Protein AF-A0A3Q0J3K8-F1 (afdb_monomer_lite)

Structure (mmCIF, N/CA/C/O backbone):
data_AF-A0A3Q0J3K8-F1
#
_entry.id   AF-A0A3Q0J3K8-F1
#
loop_
_atom_site.group_PDB
_atom_site.id
_atom_site.type_symbol
_atom_site.label_atom_id
_atom_site.label_alt_id
_atom_site.label_comp_id
_atom_site.label_asym_id
_atom_site.label_entity_id
_atom_site.label_seq_id
_atom_site.pdbx_PDB_ins_code
_atom_site.Cartn_x
_atom_site.Cartn_y
_atom_site.Cartn_z
_atom_site.occupancy
_atom_site.B_iso_or_equiv
_atom_site.auth_seq_id
_atom_site.auth_comp_id
_atom_site.auth_asym_id
_atom_site.auth_atom_id
_atom_site.pdbx_PDB_model_num
ATOM 1 N N . MET A 1 1 ? -6.706 -11.507 -2.340 1.00 76.81 1 MET A N 1
ATOM 2 C CA . MET A 1 1 ? -5.242 -11.686 -2.425 1.00 76.81 1 MET A CA 1
ATOM 3 C C . MET A 1 1 ? -4.974 -12.259 -3.794 1.00 76.81 1 MET A C 1
ATOM 5 O O . MET A 1 1 ? -5.819 -13.013 -4.270 1.00 76.81 1 MET A O 1
ATOM 9 N N . ASP A 1 2 ? -3.892 -11.834 -4.426 1.00 84.06 2 ASP A N 1
ATOM 10 C CA . ASP A 1 2 ? -3.555 -12.269 -5.777 1.00 84.06 2 ASP A CA 1
ATOM 11 C C . ASP A 1 2 ? -2.806 -13.614 -5.775 1.00 84.06 2 ASP A C 1
ATOM 13 O O . ASP A 1 2 ? -2.575 -14.193 -4.708 1.00 84.06 2 ASP A O 1
ATOM 17 N N . GLU A 1 3 ? -2.474 -14.130 -6.958 1.00 85.00 3 GLU A N 1
ATOM 18 C CA . GLU A 1 3 ? -1.713 -15.375 -7.115 1.00 85.00 3 GLU A CA 1
ATOM 19 C C . GLU A 1 3 ? -0.312 -15.308 -6.487 1.00 85.00 3 GLU A C 1
ATOM 21 O O . GLU A 1 3 ? 0.300 -14.247 -6.340 1.00 85.00 3 GLU A O 1
ATOM 26 N N . GLU A 1 4 ? 0.241 -16.474 -6.146 1.00 85.19 4 GLU A N 1
ATOM 27 C CA . GLU A 1 4 ? 1.607 -16.559 -5.636 1.00 85.19 4 GLU A CA 1
ATOM 28 C C . GLU A 1 4 ? 2.619 -16.048 -6.677 1.00 85.19 4 GLU A C 1
ATOM 30 O O . GLU A 1 4 ? 2.611 -16.435 -7.849 1.00 85.19 4 GLU A O 1
ATOM 35 N N . GLY A 1 5 ? 3.501 -15.147 -6.239 1.00 87.56 5 GLY A N 1
ATOM 36 C CA . GLY A 1 5 ? 4.466 -14.472 -7.106 1.00 87.56 5 GLY A CA 1
ATOM 37 C C . GLY A 1 5 ? 3.912 -13.255 -7.854 1.00 87.56 5 GLY A C 1
ATOM 38 O O . GLY A 1 5 ? 4.664 -12.631 -8.602 1.00 87.56 5 GLY A O 1
ATOM 39 N N . ALA A 1 6 ? 2.642 -12.887 -7.662 1.00 92.19 6 ALA A N 1
ATOM 40 C CA . ALA A 1 6 ? 2.134 -11.597 -8.110 1.00 92.19 6 ALA A CA 1
ATOM 41 C C . ALA A 1 6 ? 2.629 -10.463 -7.198 1.00 92.19 6 ALA A C 1
ATOM 43 O O . ALA A 1 6 ? 2.712 -10.596 -5.973 1.00 92.19 6 ALA A O 1
ATOM 44 N N . ALA A 1 7 ? 2.943 -9.327 -7.810 1.00 95.06 7 ALA A N 1
ATOM 45 C CA . ALA A 1 7 ? 3.336 -8.106 -7.130 1.00 95.06 7 ALA A CA 1
ATOM 46 C C . ALA A 1 7 ? 2.594 -6.913 -7.734 1.00 95.06 7 ALA A C 1
ATOM 48 O O . ALA A 1 7 ? 2.215 -6.923 -8.906 1.00 95.06 7 ALA A O 1
ATOM 49 N N . VAL A 1 8 ? 2.400 -5.870 -6.931 1.00 96.38 8 VAL A N 1
ATOM 50 C CA . VAL A 1 8 ? 1.946 -4.577 -7.440 1.00 96.38 8 VAL A CA 1
ATOM 51 C C . VAL A 1 8 ? 3.087 -3.943 -8.225 1.00 96.38 8 VAL A C 1
ATOM 53 O O . VAL A 1 8 ? 4.195 -3.813 -7.711 1.00 96.38 8 VAL A O 1
ATOM 56 N N . ILE A 1 9 ? 2.793 -3.553 -9.458 1.00 95.94 9 ILE A N 1
ATOM 57 C CA . ILE A 1 9 ? 3.710 -2.950 -10.420 1.00 95.94 9 ILE A CA 1
ATOM 58 C C . ILE A 1 9 ? 3.148 -1.579 -10.803 1.00 95.94 9 ILE A C 1
ATOM 60 O O . ILE A 1 9 ? 1.958 -1.450 -11.100 1.00 95.94 9 ILE A O 1
ATOM 64 N N . ASP A 1 10 ? 3.995 -0.551 -10.815 1.00 95.69 10 ASP A N 1
ATOM 65 C CA . ASP A 1 10 ? 3.649 0.779 -11.327 1.00 95.69 10 ASP A CA 1
ATOM 66 C C . ASP A 1 10 ? 4.852 1.395 -12.045 1.00 95.69 10 ASP A C 1
ATOM 68 O O . ASP A 1 10 ? 5.872 1.699 -11.435 1.00 95.69 10 ASP A O 1
ATOM 72 N N . HIS A 1 11 ? 4.724 1.634 -13.349 1.00 94.69 11 HIS A N 1
ATOM 73 C CA . HIS A 1 11 ? 5.804 2.213 -14.151 1.00 94.69 11 HIS A CA 1
ATOM 74 C C . HIS A 1 11 ? 5.920 3.740 -14.015 1.00 94.69 11 HIS A C 1
ATOM 76 O O . HIS A 1 11 ? 6.845 4.321 -14.579 1.00 94.69 11 HIS A O 1
ATOM 82 N N . LEU A 1 12 ? 5.001 4.402 -13.303 1.00 94.31 12 LEU A N 1
ATOM 83 C CA . LEU A 1 12 ? 5.032 5.851 -13.080 1.00 94.31 12 LEU A CA 1
ATOM 84 C C . LEU A 1 12 ? 5.476 6.218 -11.661 1.00 94.31 12 LEU A C 1
ATOM 86 O O . LEU A 1 12 ? 6.252 7.158 -11.483 1.00 94.31 12 LEU A O 1
ATOM 90 N N . ASN A 1 13 ? 5.003 5.478 -10.655 1.00 94.75 13 ASN A N 1
ATOM 91 C CA . ASN A 1 13 ? 5.219 5.788 -9.238 1.00 94.75 13 ASN A CA 1
ATOM 92 C C . ASN A 1 13 ? 6.113 4.758 -8.536 1.00 94.75 13 ASN A C 1
ATOM 94 O O . ASN A 1 13 ? 5.782 4.291 -7.449 1.00 94.75 13 ASN A O 1
ATOM 98 N N . TYR A 1 14 ? 7.250 4.414 -9.134 1.00 95.62 14 TYR A N 1
ATOM 99 C CA . TYR A 1 14 ? 8.244 3.534 -8.517 1.00 95.62 14 TYR A CA 1
ATOM 100 C C . TYR A 1 14 ? 9.443 4.316 -7.970 1.00 95.62 14 TYR A C 1
ATOM 102 O O . TYR A 1 14 ? 9.729 5.445 -8.393 1.00 95.62 14 TYR A O 1
ATOM 110 N N . ASP A 1 15 ? 10.131 3.728 -6.995 1.00 96.06 15 ASP A N 1
ATOM 111 C CA . ASP A 1 15 ? 11.332 4.317 -6.408 1.00 96.06 15 ASP A CA 1
ATOM 112 C C . ASP A 1 15 ? 12.542 4.124 -7.331 1.00 96.06 15 ASP A C 1
ATOM 114 O O . ASP A 1 15 ? 12.699 3.076 -7.954 1.00 96.06 15 ASP A O 1
ATOM 118 N N . VAL A 1 16 ? 13.444 5.108 -7.376 1.00 94.19 16 VAL A N 1
ATOM 119 C CA . VAL A 1 16 ? 14.694 5.056 -8.164 1.00 94.19 16 VAL A CA 1
ATOM 120 C C . VAL A 1 16 ? 15.551 3.813 -7.907 1.00 94.19 16 VAL A C 1
ATOM 122 O O . VAL A 1 16 ? 16.380 3.467 -8.747 1.00 94.19 16 VAL A O 1
ATOM 125 N N . LYS A 1 17 ? 15.396 3.161 -6.751 1.00 91.88 17 LYS A N 1
ATOM 126 C CA . LYS A 1 17 ? 16.128 1.939 -6.400 1.00 91.88 17 LYS A CA 1
ATOM 127 C C . LYS A 1 17 ? 15.675 0.707 -7.181 1.00 91.88 17 LYS A C 1
ATOM 129 O O . LYS A 1 17 ? 16.452 -0.238 -7.277 1.00 91.88 17 LYS A O 1
ATOM 134 N N . ASP A 1 18 ? 14.459 0.698 -7.719 1.00 90.69 18 ASP A N 1
ATOM 135 C CA . ASP A 1 18 ? 13.928 -0.417 -8.505 1.00 90.69 18 ASP A CA 1
ATOM 136 C C . ASP A 1 18 ? 13.919 -0.061 -9.990 1.00 90.69 18 ASP A C 1
ATOM 138 O O . ASP A 1 18 ? 12.927 0.412 -10.534 1.00 90.69 18 ASP A O 1
ATOM 142 N N . ALA A 1 19 ? 15.061 -0.264 -10.642 1.00 79.56 19 ALA A N 1
ATOM 143 C CA . ALA A 1 19 ? 15.244 0.094 -12.045 1.00 79.56 19 ALA A CA 1
ATOM 144 C C . ALA A 1 19 ? 14.759 -0.978 -13.038 1.00 79.56 19 ALA A C 1
ATOM 146 O O . ALA A 1 19 ? 14.768 -0.721 -14.239 1.00 79.56 19 ALA A O 1
ATOM 147 N N . GLU A 1 20 ? 14.384 -2.172 -12.570 1.00 87.56 20 GLU A N 1
ATOM 148 C CA . GLU A 1 20 ? 14.102 -3.308 -13.457 1.00 87.56 20 GLU A CA 1
ATOM 149 C C . GLU A 1 20 ? 12.620 -3.672 -13.490 1.00 87.56 20 GLU A C 1
ATOM 151 O O . GLU A 1 20 ? 12.011 -3.672 -14.559 1.00 87.56 20 GLU A O 1
ATOM 156 N N . LYS A 1 21 ? 12.033 -4.004 -12.333 1.00 91.94 21 LYS A N 1
ATOM 157 C CA . LYS A 1 21 ? 10.694 -4.614 -12.276 1.00 91.94 21 LYS A CA 1
ATOM 158 C C . LYS A 1 21 ? 9.596 -3.630 -11.878 1.00 91.94 21 LYS A C 1
ATOM 160 O O . LYS A 1 21 ? 8.424 -3.945 -12.060 1.00 91.94 21 LYS A O 1
ATOM 165 N N . HIS A 1 22 ? 9.959 -2.457 -11.356 1.00 95.81 22 HIS A N 1
ATOM 166 C CA . HIS A 1 22 ? 9.030 -1.397 -10.933 1.00 95.81 22 HIS A CA 1
ATOM 167 C C . HIS A 1 22 ? 7.956 -1.888 -9.938 1.00 95.81 22 HIS A C 1
ATOM 169 O O . HIS A 1 22 ? 6.787 -1.506 -9.988 1.00 95.81 22 HIS A O 1
ATOM 175 N N . THR A 1 23 ? 8.379 -2.769 -9.038 1.00 96.12 23 THR A N 1
ATOM 176 C CA . THR A 1 23 ? 7.607 -3.381 -7.949 1.00 96.12 23 THR A CA 1
ATOM 177 C C . THR A 1 23 ? 7.736 -2.633 -6.623 1.00 96.12 23 THR A C 1
ATOM 179 O O . THR A 1 23 ? 6.920 -2.827 -5.720 1.00 96.12 23 THR A O 1
ATOM 182 N N . LEU A 1 24 ? 8.767 -1.797 -6.469 1.00 96.88 24 LEU A N 1
ATOM 183 C CA . LEU A 1 24 ? 8.933 -0.919 -5.314 1.00 96.88 24 LEU A CA 1
ATOM 184 C C . LEU A 1 24 ? 8.132 0.366 -5.526 1.00 96.88 24 LEU A C 1
ATOM 186 O O . LEU A 1 24 ? 8.610 1.348 -6.097 1.00 96.88 24 LEU A O 1
ATOM 190 N N . ILE A 1 25 ? 6.894 0.338 -5.051 1.00 96.81 25 ILE A N 1
ATOM 191 C CA . ILE A 1 25 ? 5.906 1.390 -5.252 1.00 96.81 25 ILE A CA 1
ATOM 192 C C . ILE A 1 25 ? 6.100 2.506 -4.230 1.00 96.81 25 ILE A C 1
ATOM 194 O O . ILE A 1 25 ? 6.200 2.269 -3.023 1.00 96.81 25 ILE A O 1
ATOM 198 N N . VAL A 1 26 ? 6.083 3.740 -4.719 1.00 96.44 26 VAL A N 1
ATOM 199 C CA . VAL A 1 26 ? 6.048 4.962 -3.919 1.00 96.44 26 VAL A CA 1
ATOM 200 C C . VAL A 1 26 ? 4.603 5.433 -3.835 1.00 96.44 26 VAL A C 1
ATOM 202 O O . VAL A 1 26 ? 4.112 6.140 -4.714 1.00 96.44 26 VAL A O 1
ATOM 205 N N . ALA A 1 27 ? 3.920 5.044 -2.763 1.00 95.31 27 ALA A N 1
ATOM 206 C CA . ALA A 1 27 ? 2.534 5.419 -2.531 1.00 95.31 27 ALA A CA 1
ATOM 207 C C . ALA A 1 27 ? 2.447 6.811 -1.891 1.00 95.31 27 ALA A C 1
ATOM 209 O O . ALA A 1 27 ? 3.006 7.061 -0.814 1.00 95.31 27 ALA A O 1
ATOM 210 N N . ASP A 1 28 ? 1.717 7.720 -2.537 1.00 93.31 28 ASP A N 1
ATOM 211 C CA . ASP A 1 28 ? 1.527 9.066 -2.006 1.00 93.31 28 ASP A CA 1
ATOM 212 C C . ASP A 1 28 ? 0.608 9.075 -0.772 1.00 93.31 28 ASP A C 1
ATOM 214 O O . ASP A 1 28 ? -0.383 8.337 -0.715 1.00 93.31 28 ASP A O 1
ATOM 218 N N . PRO A 1 29 ? 0.846 9.974 0.205 1.00 92.50 29 PRO A N 1
ATOM 219 C CA . PRO A 1 29 ? -0.020 10.110 1.377 1.00 92.50 29 PRO A CA 1
ATOM 220 C C . PRO A 1 29 ? -1.472 10.483 1.045 1.00 92.50 29 PRO A C 1
ATOM 222 O O . PRO A 1 29 ? -2.356 10.306 1.881 1.00 92.50 29 PRO A O 1
ATOM 225 N N . SER A 1 30 ? -1.741 10.999 -0.160 1.00 92.88 30 SER A N 1
ATOM 226 C CA . SER A 1 30 ? -3.097 11.264 -0.654 1.00 92.88 30 SER A CA 1
ATOM 227 C C . SER A 1 30 ? -3.922 9.999 -0.879 1.00 92.88 30 SER A C 1
ATOM 229 O O . SER A 1 30 ? -5.146 10.084 -0.866 1.00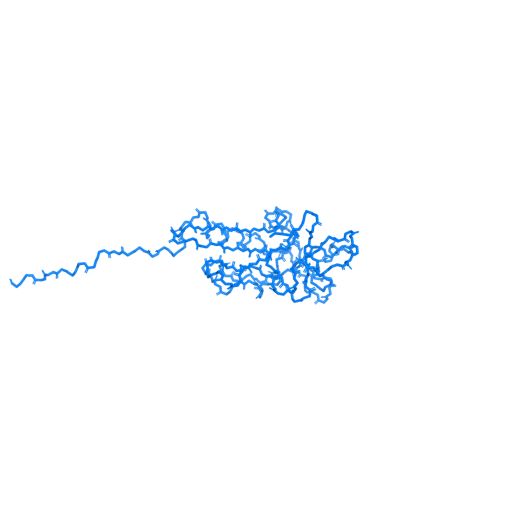 92.88 30 SER A O 1
ATOM 231 N N . ASN A 1 31 ? -3.274 8.844 -1.058 1.00 94.44 31 ASN A N 1
ATOM 232 C CA . ASN A 1 31 ? -3.944 7.558 -1.265 1.00 94.44 31 ASN A CA 1
ATOM 233 C C . ASN A 1 31 ? -4.312 6.857 0.053 1.00 94.44 31 ASN A C 1
ATOM 235 O O . ASN A 1 31 ? -4.879 5.763 0.042 1.00 94.44 31 ASN A O 1
ATOM 239 N N . LEU A 1 32 ? -3.999 7.480 1.194 1.00 94.19 32 LEU A N 1
ATOM 240 C CA . LEU A 1 32 ? -4.476 7.042 2.498 1.00 94.19 32 LEU A CA 1
ATOM 241 C C . LEU A 1 32 ? -5.945 7.415 2.696 1.00 94.19 32 LEU A C 1
ATOM 243 O O . LEU A 1 32 ? -6.395 8.488 2.287 1.00 94.19 32 LEU A O 1
ATOM 247 N N . VAL A 1 33 ? -6.662 6.567 3.432 1.00 92.44 33 VAL A N 1
ATOM 248 C CA . VAL A 1 33 ? -8.008 6.879 3.918 1.00 92.44 33 VAL A CA 1
ATOM 249 C C . VAL A 1 33 ? -8.028 8.217 4.659 1.00 92.44 33 VAL A C 1
ATOM 251 O O . VAL A 1 33 ? -7.147 8.530 5.468 1.00 92.44 33 VAL A O 1
ATOM 254 N N . ASP A 1 34 ? -9.076 9.002 4.426 1.00 90.50 34 ASP A N 1
ATOM 255 C CA . ASP A 1 34 ? -9.272 10.280 5.100 1.00 90.50 34 ASP A CA 1
ATOM 256 C C . ASP A 1 34 ? -9.847 10.093 6.512 1.00 90.50 34 ASP A C 1
ATOM 258 O O . ASP A 1 34 ? -11.011 10.366 6.793 1.00 90.50 34 ASP A O 1
ATOM 262 N N . SER A 1 35 ? -9.035 9.535 7.412 1.00 87.75 35 SER A N 1
ATOM 263 C CA . SER A 1 35 ? -9.429 9.305 8.802 1.00 87.75 35 SER A CA 1
ATOM 264 C C . SER A 1 35 ? -8.244 9.374 9.755 1.00 87.75 35 SER A C 1
ATOM 266 O O . SER A 1 35 ? -7.486 8.416 9.920 1.00 87.75 35 SER A O 1
ATOM 268 N N . GLU A 1 36 ? -8.135 10.486 10.481 1.00 86.75 36 GLU A N 1
ATOM 269 C CA . GLU A 1 36 ? -7.093 10.686 11.497 1.00 86.75 36 GLU A CA 1
ATOM 270 C C . GLU A 1 36 ? -7.149 9.634 12.622 1.00 86.75 36 GLU A C 1
ATOM 272 O O . GLU A 1 36 ? -6.148 9.314 13.263 1.00 86.75 36 GLU A O 1
ATOM 277 N N . VAL A 1 37 ? -8.314 9.024 12.852 1.00 84.31 37 VAL A N 1
ATOM 278 C CA . VAL A 1 37 ? -8.461 7.952 13.848 1.00 84.31 37 VAL A CA 1
ATOM 279 C C . VAL A 1 37 ? -7.692 6.696 13.429 1.00 84.31 37 VAL A C 1
ATOM 281 O O . VAL A 1 37 ? -7.142 6.007 14.292 1.00 84.31 37 VAL A O 1
ATOM 284 N N . ILE A 1 38 ? -7.646 6.412 12.126 1.00 83.81 38 ILE A N 1
ATOM 285 C CA . ILE A 1 38 ? -7.076 5.184 11.562 1.00 83.81 38 ILE A CA 1
ATOM 286 C C . ILE A 1 38 ? -5.626 5.396 11.154 1.00 83.81 38 ILE A C 1
ATOM 288 O O . ILE A 1 38 ? -4.784 4.594 11.542 1.00 83.81 38 ILE A O 1
ATOM 292 N N . VAL A 1 39 ? -5.334 6.472 10.414 1.00 87.00 39 VAL A N 1
ATOM 293 C CA . VAL A 1 39 ? -3.994 6.759 9.868 1.00 87.00 39 VAL A CA 1
ATOM 294 C C . VAL A 1 39 ? -3.225 7.810 10.665 1.00 87.00 39 VAL A C 1
ATOM 296 O O . VAL A 1 39 ? -2.022 7.970 10.462 1.00 87.00 39 VAL A O 1
ATOM 299 N N . GLY A 1 40 ? -3.854 8.463 11.647 1.00 85.81 40 GLY A N 1
ATOM 300 C CA . GLY A 1 40 ? -3.226 9.552 12.397 1.00 85.81 40 GLY A CA 1
ATOM 301 C C . GLY A 1 40 ? -3.083 10.808 11.548 1.00 85.81 40 GLY A C 1
ATOM 302 O O . GLY A 1 40 ? -3.777 10.989 10.547 1.00 85.81 40 GLY A O 1
ATOM 303 N N . LYS A 1 41 ? -2.163 11.686 11.947 1.00 86.00 41 LYS A N 1
ATOM 304 C CA . LYS A 1 41 ? -1.809 12.847 11.133 1.00 86.00 41 LYS A CA 1
ATOM 305 C C . LYS A 1 41 ? -1.184 12.355 9.827 1.00 86.00 41 LYS A C 1
ATOM 307 O O . LYS A 1 41 ? -0.206 11.609 9.874 1.00 86.00 41 LYS A O 1
ATOM 312 N N . LYS A 1 42 ? -1.736 12.780 8.684 1.00 84.38 42 LYS A N 1
ATOM 313 C CA . LYS A 1 42 ? -1.217 12.380 7.369 1.00 84.38 42 LYS A CA 1
ATOM 314 C C . LYS A 1 42 ? 0.276 12.727 7.263 1.00 84.38 42 LYS A C 1
ATOM 316 O O . LYS A 1 42 ? 0.655 13.854 7.607 1.00 84.38 42 LYS A O 1
ATOM 321 N N . PRO A 1 43 ? 1.115 11.776 6.826 1.00 87.12 43 PRO A N 1
ATOM 322 C CA . PRO A 1 43 ? 2.537 12.020 6.671 1.00 87.12 43 PRO A CA 1
ATOM 323 C C . PRO A 1 43 ? 2.822 13.025 5.553 1.00 87.12 43 PRO A C 1
ATOM 325 O O . PRO A 1 43 ? 2.039 13.171 4.616 1.00 87.12 43 PRO A O 1
ATOM 328 N N . SER A 1 44 ? 3.960 13.712 5.653 1.00 85.75 44 SER A N 1
ATOM 329 C CA . SER A 1 44 ? 4.438 14.649 4.630 1.00 85.75 44 SER A CA 1
ATOM 330 C C . SER A 1 44 ? 5.356 14.002 3.591 1.00 85.75 44 SER A C 1
ATOM 332 O O . SER A 1 44 ? 5.535 14.580 2.521 1.00 85.75 44 SER A O 1
ATOM 334 N N . SER A 1 45 ? 5.941 12.837 3.893 1.00 92.88 45 SER A N 1
ATOM 335 C CA . SER A 1 45 ? 6.722 12.051 2.935 1.00 92.88 45 SER A CA 1
ATOM 336 C C . SER A 1 45 ? 5.939 10.825 2.450 1.00 92.88 45 SER A C 1
ATOM 338 O O . SER A 1 45 ? 5.070 10.330 3.175 1.00 92.88 45 SER A O 1
ATOM 340 N N . PRO A 1 46 ? 6.224 10.328 1.235 1.00 95.12 46 PRO A N 1
ATOM 341 C CA . PRO A 1 46 ? 5.580 9.132 0.706 1.00 95.12 46 PRO A CA 1
ATOM 342 C C . PRO A 1 46 ? 5.900 7.855 1.491 1.00 95.12 46 PRO A C 1
ATOM 344 O O . PRO A 1 46 ? 6.804 7.803 2.337 1.00 95.12 46 PRO A O 1
ATOM 347 N N . LEU A 1 47 ? 5.138 6.811 1.182 1.00 95.62 47 LEU A N 1
ATOM 348 C CA . LEU A 1 47 ? 5.283 5.467 1.727 1.00 95.62 47 LEU A CA 1
ATOM 349 C C . LEU A 1 47 ? 5.919 4.555 0.677 1.00 95.62 47 LEU A C 1
ATOM 351 O O . LEU A 1 47 ? 5.596 4.651 -0.504 1.00 95.62 47 LEU A O 1
ATOM 355 N N . LEU A 1 48 ? 6.786 3.647 1.113 1.00 96.88 48 LEU A N 1
ATOM 356 C CA . LEU A 1 48 ? 7.318 2.582 0.268 1.00 96.88 48 LEU A CA 1
ATOM 357 C C . LEU A 1 48 ? 6.502 1.311 0.448 1.00 96.88 48 LEU A C 1
ATOM 359 O O . LEU A 1 48 ? 6.218 0.904 1.577 1.00 96.88 48 LEU A O 1
ATOM 363 N N . TYR A 1 49 ? 6.166 0.660 -0.655 1.00 97.19 49 TYR A N 1
ATOM 364 C CA . TYR A 1 49 ? 5.415 -0.583 -0.657 1.00 97.19 49 TYR A CA 1
ATOM 365 C C . TYR A 1 49 ? 6.001 -1.567 -1.665 1.00 97.19 49 TYR A C 1
ATOM 367 O O . TYR A 1 49 ? 6.280 -1.201 -2.798 1.00 97.19 49 TYR A O 1
ATOM 375 N N . GLN A 1 50 ? 6.145 -2.829 -1.262 1.00 96.31 50 GLN A N 1
ATOM 376 C CA . GLN A 1 50 ? 6.549 -3.908 -2.162 1.00 96.31 50 GLN A CA 1
ATOM 377 C C . GLN A 1 50 ? 5.872 -5.208 -1.730 1.00 96.31 50 GLN A C 1
ATOM 379 O O . GLN A 1 50 ? 6.140 -5.722 -0.641 1.00 96.31 50 GLN A O 1
ATOM 384 N N . GLY A 1 51 ? 4.952 -5.719 -2.538 1.00 94.75 51 GLY A N 1
ATOM 385 C CA . GLY A 1 51 ? 4.137 -6.879 -2.185 1.00 94.75 51 GLY A CA 1
ATOM 386 C C . GLY A 1 51 ? 2.981 -7.091 -3.153 1.00 94.75 51 GLY A C 1
ATOM 387 O O . GLY A 1 51 ? 2.950 -6.484 -4.221 1.00 94.75 51 GLY A O 1
ATOM 388 N N . THR A 1 52 ? 2.029 -7.939 -2.771 1.00 94.62 52 THR A N 1
ATOM 389 C CA . THR A 1 52 ? 0.853 -8.277 -3.590 1.00 94.62 52 THR A CA 1
ATOM 390 C C . THR A 1 52 ? -0.264 -7.246 -3.451 1.00 94.62 52 THR A C 1
ATOM 392 O O . THR A 1 52 ? -0.465 -6.666 -2.386 1.00 94.62 52 THR A O 1
ATOM 395 N N . GLY A 1 53 ? -1.067 -7.078 -4.502 1.00 93.75 53 GLY A N 1
ATOM 396 C CA . GLY A 1 53 ? -2.307 -6.314 -4.426 1.00 93.75 53 GLY A CA 1
ATOM 397 C C . GLY A 1 53 ? -3.408 -7.061 -3.670 1.00 93.75 53 GLY A C 1
ATOM 398 O O . GLY A 1 53 ? -3.483 -8.295 -3.676 1.00 93.75 53 GLY A O 1
ATOM 399 N N . LEU A 1 54 ? -4.291 -6.302 -3.025 1.00 94.25 54 LEU A N 1
ATOM 400 C CA . LEU A 1 54 ? -5.553 -6.770 -2.461 1.00 94.25 54 LEU A CA 1
ATOM 401 C C . LEU A 1 54 ? -6.717 -6.189 -3.259 1.00 94.25 54 LEU A C 1
ATOM 403 O O . LEU A 1 54 ? -6.642 -5.087 -3.799 1.00 94.25 54 LEU A O 1
ATOM 407 N N . ILE A 1 55 ? -7.827 -6.918 -3.249 1.00 92.94 55 ILE A N 1
ATOM 408 C CA . ILE A 1 55 ? -9.117 -6.439 -3.732 1.00 92.94 55 ILE A CA 1
ATOM 409 C C . ILE A 1 55 ? -10.088 -6.570 -2.581 1.00 92.94 55 ILE A C 1
ATOM 411 O O . ILE A 1 55 ? -10.096 -7.572 -1.860 1.00 92.94 55 ILE A O 1
ATOM 415 N N . VAL A 1 56 ? -10.881 -5.526 -2.412 1.00 92.06 56 VAL A N 1
ATOM 416 C CA . VAL A 1 56 ? -11.944 -5.459 -1.424 1.00 92.06 56 VAL A CA 1
ATOM 417 C C . VAL A 1 56 ? -13.269 -5.477 -2.167 1.00 92.06 56 VAL A C 1
ATOM 419 O O . VAL A 1 56 ? -13.413 -4.821 -3.195 1.00 92.06 56 VAL A O 1
ATOM 422 N N . ASP A 1 57 ? -14.233 -6.224 -1.637 1.00 91.75 57 ASP A N 1
ATOM 423 C CA . ASP A 1 57 ? -15.600 -6.204 -2.142 1.00 91.75 57 ASP A CA 1
ATOM 424 C C . ASP A 1 57 ? -16.277 -4.870 -1.766 1.00 91.75 57 ASP A C 1
ATOM 426 O O . ASP A 1 57 ? -16.465 -4.610 -0.571 1.00 91.75 57 ASP A O 1
ATOM 430 N N . PRO A 1 58 ? -16.666 -4.025 -2.741 1.00 87.94 58 PRO A N 1
ATOM 431 C CA . PRO A 1 58 ? -17.337 -2.757 -2.463 1.00 87.94 58 PRO A CA 1
ATOM 432 C C . PRO A 1 58 ? -18.716 -2.937 -1.812 1.00 87.94 58 PRO A C 1
ATOM 434 O O . PRO A 1 58 ? -19.217 -2.002 -1.189 1.00 87.94 58 PRO A O 1
ATOM 437 N N . ALA A 1 59 ? -19.335 -4.117 -1.925 1.00 92.75 59 ALA A N 1
ATOM 438 C CA . ALA A 1 59 ? -20.602 -4.417 -1.267 1.00 92.75 59 ALA A CA 1
ATOM 439 C C . ALA A 1 59 ? -20.443 -4.687 0.237 1.00 92.75 59 ALA A C 1
ATOM 441 O O . ALA A 1 59 ? -21.445 -4.727 0.954 1.00 92.75 59 ALA A O 1
ATOM 442 N N . ASN A 1 60 ? -19.215 -4.865 0.738 1.00 92.12 60 ASN A N 1
ATOM 443 C CA . ASN A 1 60 ? -18.962 -5.131 2.147 1.00 92.12 60 ASN A CA 1
ATOM 444 C C . ASN A 1 60 ? -18.707 -3.828 2.933 1.00 92.12 60 ASN A C 1
ATOM 446 O O . ASN A 1 60 ? -17.598 -3.295 2.894 1.00 92.12 60 ASN A O 1
ATOM 450 N N . PRO A 1 61 ? -19.672 -3.349 3.741 1.00 90.94 61 PRO A N 1
ATOM 451 C CA . PRO A 1 61 ? -19.533 -2.086 4.467 1.00 90.94 61 PRO A CA 1
ATOM 452 C C . PRO A 1 61 ? -18.568 -2.157 5.662 1.00 90.94 61 PRO A C 1
ATOM 454 O O . PRO A 1 61 ? -18.306 -1.137 6.294 1.00 90.94 61 PRO A O 1
ATOM 457 N N . LEU A 1 62 ? -18.089 -3.349 6.035 1.00 92.50 62 LEU A N 1
ATOM 458 C CA . LEU A 1 62 ? -17.209 -3.549 7.193 1.00 92.50 62 LEU A CA 1
ATOM 459 C C . LEU A 1 62 ? -15.722 -3.456 6.839 1.00 92.50 62 LEU A C 1
ATOM 461 O O . LEU A 1 62 ? -14.883 -3.385 7.743 1.00 92.50 62 LEU A O 1
ATOM 465 N N . VAL A 1 63 ? -15.395 -3.508 5.546 1.00 93.00 63 VAL A N 1
ATOM 466 C CA . VAL A 1 63 ? -14.020 -3.430 5.058 1.00 93.00 63 VAL A CA 1
ATOM 467 C C . VAL A 1 63 ? -13.727 -2.009 4.614 1.00 93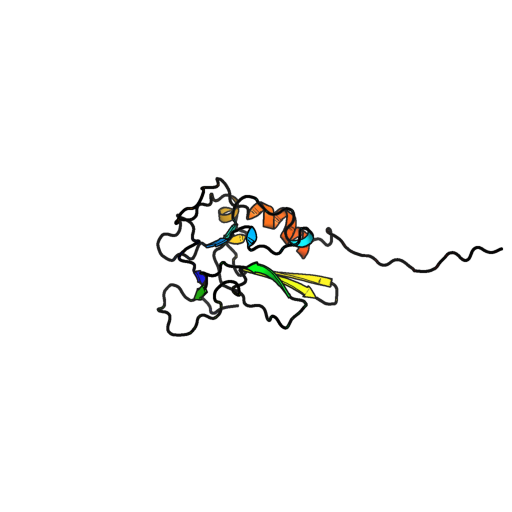.00 63 VAL A C 1
ATOM 469 O O . VAL A 1 63 ? -14.543 -1.338 3.990 1.00 93.00 63 VAL A O 1
ATOM 472 N N . LEU A 1 64 ? -12.531 -1.556 4.945 1.00 92.25 64 LEU A N 1
ATOM 473 C CA . LEU A 1 64 ? -12.015 -0.250 4.613 1.00 92.25 64 LEU A CA 1
ATOM 474 C C . LEU A 1 64 ? -10.675 -0.404 3.894 1.00 92.25 64 LEU A C 1
ATOM 476 O O . LEU A 1 64 ? -9.763 -1.067 4.389 1.00 92.25 64 LEU A O 1
ATOM 480 N N . SER A 1 65 ? -10.523 0.284 2.769 1.00 93.94 65 SER A N 1
ATOM 481 C CA . SER A 1 65 ? -9.225 0.487 2.127 1.00 93.94 65 SER A CA 1
ATOM 482 C C . SER A 1 65 ? -8.443 1.549 2.899 1.00 93.94 65 SER A C 1
ATOM 484 O O . SER A 1 65 ? -8.831 2.714 2.914 1.00 93.94 65 SER A O 1
ATOM 486 N N . VAL A 1 66 ? -7.364 1.155 3.580 1.00 93.94 66 VAL A N 1
ATOM 487 C CA . VAL A 1 66 ? -6.534 2.086 4.366 1.00 93.94 66 VAL A CA 1
ATOM 488 C C . VAL A 1 66 ? -5.526 2.797 3.477 1.00 93.94 66 VAL A C 1
ATOM 490 O O . VAL A 1 66 ? -5.323 3.999 3.630 1.00 93.94 66 VAL A O 1
ATOM 493 N N . LEU A 1 67 ? -4.904 2.052 2.566 1.00 95.25 67 LEU A N 1
ATOM 494 C CA . LEU A 1 67 ? -3.967 2.559 1.572 1.00 95.25 67 LEU A CA 1
ATOM 495 C C . LEU A 1 67 ? -4.278 1.895 0.232 1.00 95.25 67 LEU A C 1
ATOM 497 O O . LEU A 1 67 ? -4.216 0.667 0.132 1.00 95.25 67 LEU A O 1
ATOM 501 N N . SER A 1 68 ? -4.580 2.703 -0.778 1.00 95.88 68 SER A N 1
ATOM 502 C CA . SER A 1 68 ? -4.748 2.248 -2.162 1.00 95.88 68 SER A CA 1
ATOM 503 C C . SER A 1 68 ? -3.519 2.576 -3.007 1.00 95.88 68 SER A C 1
ATOM 505 O O . SER A 1 68 ? -2.736 3.465 -2.671 1.00 95.88 68 SER A O 1
ATOM 507 N N . ALA A 1 69 ? -3.350 1.854 -4.108 1.00 95.69 69 ALA A N 1
ATOM 508 C CA . ALA A 1 69 ? -2.362 2.178 -5.125 1.00 95.69 69 ALA A CA 1
ATOM 509 C C . ALA A 1 69 ? -2.840 3.340 -6.015 1.00 95.69 69 ALA A C 1
ATOM 511 O O . ALA A 1 69 ? -4.013 3.733 -5.991 1.00 95.69 69 ALA A O 1
ATOM 512 N N . ASP A 1 70 ? -1.929 3.874 -6.824 1.00 95.75 70 ASP A N 1
ATOM 513 C CA . ASP A 1 70 ? -2.253 4.883 -7.827 1.00 95.75 70 ASP A CA 1
ATOM 514 C C . ASP A 1 70 ? -3.000 4.301 -9.034 1.00 95.75 70 ASP A C 1
ATOM 516 O O . ASP A 1 70 ? -3.080 3.092 -9.248 1.00 95.75 70 ASP A O 1
ATOM 520 N N . SER A 1 71 ? -3.584 5.179 -9.854 1.00 95.44 71 SER A N 1
ATOM 521 C CA . SER A 1 71 ? -4.396 4.774 -11.009 1.00 95.44 71 SER A CA 1
ATOM 522 C C . SER A 1 71 ? -3.620 4.031 -12.100 1.00 95.44 71 SER A C 1
ATOM 524 O O . SER A 1 71 ? -4.249 3.360 -12.911 1.00 95.44 71 SER A O 1
ATOM 526 N N . SER A 1 72 ? -2.293 4.163 -12.139 1.00 94.94 72 SER A N 1
ATOM 527 C CA . SER A 1 72 ? -1.410 3.467 -13.083 1.00 94.94 72 SER A CA 1
ATOM 528 C C . SER A 1 72 ? -0.929 2.102 -12.592 1.00 94.94 72 SER A C 1
ATOM 530 O O . SER A 1 72 ? -0.363 1.351 -13.384 1.00 94.94 72 SER A O 1
ATOM 532 N N . ALA A 1 73 ? -1.143 1.775 -11.317 1.00 95.88 73 ALA A N 1
ATOM 533 C CA . ALA A 1 73 ? -0.661 0.535 -10.728 1.00 95.88 73 ALA A CA 1
ATOM 534 C C . ALA A 1 73 ? -1.548 -0.662 -11.098 1.00 95.88 73 ALA A C 1
ATOM 536 O O . ALA A 1 73 ? -2.760 -0.527 -11.265 1.00 95.88 73 ALA A O 1
ATOM 537 N N . TYR A 1 74 ? -0.967 -1.853 -11.174 1.00 95.00 74 TYR A N 1
ATOM 538 C CA . TYR A 1 74 ? -1.693 -3.113 -11.350 1.00 95.00 74 TYR A CA 1
ATOM 539 C C . TYR A 1 74 ? -0.964 -4.254 -10.635 1.00 95.00 74 TYR A C 1
ATOM 541 O O . TYR A 1 74 ? 0.224 -4.146 -10.353 1.00 95.00 74 TYR A O 1
ATOM 549 N N . SER A 1 75 ? -1.666 -5.337 -10.309 1.00 94.62 75 SER A N 1
ATOM 550 C CA . SER A 1 75 ? -1.086 -6.520 -9.659 1.00 94.62 75 SER A CA 1
ATOM 551 C C . SER A 1 75 ? -0.966 -7.663 -10.658 1.00 94.62 75 SER A C 1
ATOM 553 O O . SER A 1 75 ? -1.970 -8.083 -11.235 1.00 94.62 75 SER A O 1
ATOM 555 N N . TYR A 1 76 ? 0.258 -8.130 -10.901 1.00 94.38 76 TYR A N 1
ATOM 556 C CA . TYR A 1 76 ? 0.535 -9.269 -11.778 1.00 94.38 76 TYR A CA 1
ATOM 557 C C . TYR A 1 76 ? 1.896 -9.896 -11.459 1.00 94.38 76 TYR A C 1
ATOM 559 O O . TYR A 1 76 ? 2.684 -9.350 -10.687 1.00 94.38 76 TYR A O 1
ATOM 567 N N . ASN A 1 77 ? 2.202 -11.046 -12.058 1.00 93.62 77 ASN A N 1
ATOM 568 C CA . ASN A 1 77 ? 3.535 -11.635 -11.956 1.00 93.62 77 ASN A CA 1
ATOM 569 C C . ASN A 1 77 ? 4.517 -10.881 -12.882 1.00 93.62 77 ASN A C 1
ATOM 571 O O . ASN A 1 77 ? 4.318 -10.912 -14.098 1.00 93.62 77 ASN A O 1
ATOM 575 N N . PRO A 1 78 ? 5.577 -10.239 -12.352 1.00 92.12 78 PRO A N 1
ATOM 576 C CA . PRO A 1 78 ? 6.479 -9.404 -13.149 1.00 92.12 78 PRO A CA 1
ATOM 577 C C . PRO A 1 78 ? 7.333 -10.198 -14.150 1.00 92.12 78 PRO A C 1
ATOM 579 O O . PRO A 1 78 ? 7.823 -9.629 -15.120 1.00 92.12 78 PRO A O 1
ATOM 582 N N . ASP A 1 79 ? 7.508 -11.505 -13.941 1.00 92.00 79 ASP A N 1
ATOM 583 C CA . ASP A 1 79 ? 8.330 -12.364 -14.801 1.00 92.00 79 ASP A CA 1
ATOM 584 C C . ASP A 1 79 ? 7.524 -12.992 -15.950 1.00 92.00 79 ASP A C 1
ATOM 586 O O . ASP A 1 79 ? 8.084 -13.655 -16.829 1.00 92.00 79 ASP A O 1
ATOM 590 N N . LYS A 1 80 ? 6.197 -12.814 -15.956 1.00 90.94 80 LYS A N 1
ATOM 591 C CA . LYS A 1 80 ? 5.300 -13.380 -16.965 1.00 90.94 80 LYS A CA 1
ATOM 592 C C . LYS A 1 80 ? 4.696 -12.277 -17.836 1.00 90.94 80 LYS A C 1
ATOM 594 O O . LYS A 1 80 ? 4.271 -11.247 -17.320 1.00 90.94 80 LYS A O 1
ATOM 599 N N . PRO A 1 81 ? 4.571 -12.499 -19.156 1.00 90.62 81 PRO A N 1
ATOM 600 C CA . PRO A 1 81 ? 3.830 -11.579 -20.005 1.00 90.62 81 PRO A CA 1
ATOM 601 C C . PRO A 1 81 ? 2.346 -11.585 -19.624 1.00 90.62 81 PRO A C 1
ATOM 603 O O . PRO A 1 81 ? 1.770 -12.647 -19.371 1.00 90.62 81 PRO A O 1
ATOM 606 N N . ILE A 1 82 ? 1.724 -10.406 -19.638 1.00 89.62 82 ILE A N 1
ATOM 607 C CA . ILE A 1 82 ? 0.297 -10.238 -19.354 1.00 89.62 82 ILE A CA 1
ATOM 608 C C . ILE A 1 82 ? -0.508 -10.874 -20.490 1.00 89.62 82 ILE A C 1
ATOM 610 O O . ILE A 1 82 ? -0.515 -10.379 -21.617 1.00 89.62 82 ILE A O 1
ATOM 614 N N . LYS A 1 83 ? -1.169 -11.994 -20.197 1.00 90.50 83 LYS A N 1
ATOM 615 C CA . LYS A 1 83 ? -2.077 -12.684 -21.133 1.00 90.50 83 LYS A CA 1
ATOM 616 C C . LYS A 1 83 ? -3.544 -12.497 -20.777 1.00 90.50 83 LYS A C 1
ATOM 618 O O . LYS A 1 83 ? -4.405 -12.573 -21.647 1.00 90.50 83 LYS A O 1
ATOM 623 N N . GLU A 1 84 ? -3.804 -12.264 -19.501 1.00 89.31 84 GLU A N 1
ATOM 624 C CA . GLU A 1 84 ? -5.133 -12.139 -18.924 1.00 89.31 84 GLU A CA 1
ATOM 625 C C . GLU A 1 84 ? -5.255 -10.787 -18.236 1.00 89.31 84 GLU A C 1
ATOM 627 O O . GLU A 1 84 ? -4.250 -10.141 -17.928 1.00 89.31 84 GLU A O 1
ATOM 632 N N . TYR A 1 85 ? -6.491 -10.345 -18.019 1.00 87.56 85 TYR A N 1
ATOM 633 C CA . TYR A 1 85 ? -6.721 -9.096 -17.315 1.00 87.56 85 TYR A CA 1
ATOM 634 C C . TYR A 1 85 ? -6.189 -9.218 -15.876 1.00 87.56 85 TYR A C 1
ATOM 636 O O . TYR A 1 85 ? -6.597 -10.148 -15.175 1.00 87.56 85 TYR A O 1
ATOM 644 N N . PRO A 1 86 ? -5.288 -8.322 -15.430 1.00 88.81 86 PRO A N 1
ATOM 645 C CA . PRO A 1 86 ? -4.727 -8.397 -14.090 1.00 88.81 86 PRO A CA 1
ATOM 646 C C . PRO A 1 86 ? -5.820 -8.332 -13.026 1.00 88.81 86 PRO A C 1
ATOM 648 O O . PRO A 1 86 ? -6.817 -7.626 -13.181 1.00 88.81 86 PRO A O 1
ATOM 651 N N . HIS A 1 87 ? -5.618 -9.055 -11.929 1.00 83.94 87 HIS A N 1
ATOM 652 C CA . HIS A 1 87 ? -6.639 -9.222 -10.902 1.00 83.94 87 HIS A CA 1
ATOM 653 C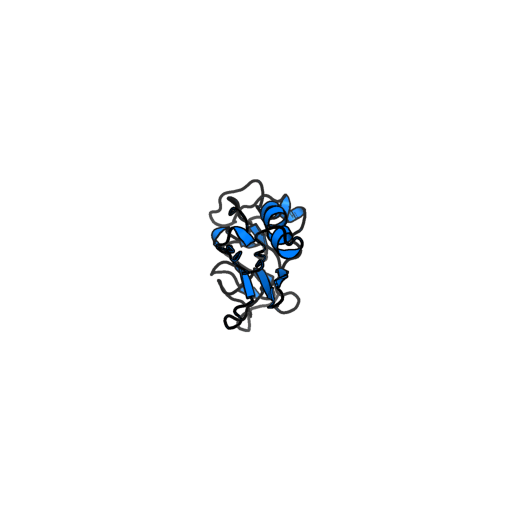 C . HIS A 1 87 ? -7.019 -7.876 -10.270 1.00 83.94 87 HIS A C 1
ATOM 655 O O . HIS A 1 87 ? -8.201 -7.553 -10.161 1.00 83.94 87 HIS A O 1
ATOM 661 N N . ALA A 1 88 ? -6.022 -7.062 -9.910 1.00 89.44 88 ALA A N 1
ATOM 662 C CA . ALA A 1 88 ? -6.211 -5.720 -9.367 1.00 89.44 88 ALA A CA 1
ATOM 663 C C . ALA A 1 88 ? -5.595 -4.670 -10.301 1.00 89.44 88 ALA A C 1
ATOM 665 O O . ALA A 1 88 ? -4.433 -4.793 -10.692 1.00 89.44 88 ALA A O 1
ATOM 666 N N . VAL A 1 89 ? -6.369 -3.638 -10.655 1.00 93.56 89 VAL A N 1
ATOM 667 C CA . VAL A 1 89 ? -5.942 -2.564 -11.565 1.00 93.56 89 VAL A CA 1
ATOM 668 C C . VAL A 1 89 ? -6.364 -1.196 -11.030 1.00 93.56 89 VAL A C 1
ATOM 670 O O . VAL A 1 89 ? -7.475 -0.997 -10.529 1.00 93.56 89 VAL A O 1
ATOM 673 N N . GLY A 1 90 ? -5.459 -0.234 -11.163 1.00 92.94 90 GLY A N 1
ATOM 674 C CA . GLY A 1 90 ? -5.611 1.158 -10.780 1.00 92.94 90 GLY A CA 1
ATOM 675 C C . GLY A 1 90 ? -5.899 1.343 -9.294 1.00 92.94 90 GLY A C 1
ATOM 676 O O . GLY A 1 90 ? -5.430 0.587 -8.442 1.00 92.94 90 GLY A O 1
ATOM 677 N N . LYS A 1 91 ? -6.743 2.335 -8.988 1.00 91.94 91 LYS A N 1
ATOM 678 C CA . LYS A 1 91 ? -7.101 2.716 -7.609 1.00 91.94 91 LYS A CA 1
ATOM 679 C C . LYS A 1 91 ? -7.882 1.653 -6.833 1.00 91.94 91 LYS A C 1
ATOM 681 O O . LYS A 1 91 ? -7.991 1.754 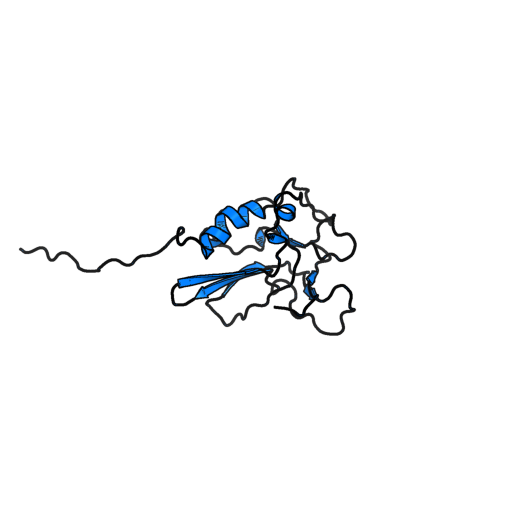-5.612 1.00 91.94 91 LYS A O 1
ATOM 686 N N . ASN A 1 92 ? -8.418 0.649 -7.526 1.00 91.94 92 ASN A N 1
ATOM 687 C CA . ASN A 1 92 ? -9.082 -0.484 -6.887 1.00 91.94 92 ASN A CA 1
ATOM 688 C C . ASN A 1 92 ? -8.072 -1.473 -6.285 1.00 91.94 92 ASN A C 1
ATOM 690 O O . ASN A 1 92 ? -8.458 -2.316 -5.478 1.00 91.94 92 ASN A O 1
ATOM 694 N N . THR A 1 93 ? -6.788 -1.354 -6.636 1.00 95.25 93 THR A N 1
ATOM 695 C CA . THR A 1 93 ? -5.702 -2.098 -5.999 1.00 95.25 93 THR A CA 1
ATOM 696 C C . THR A 1 93 ? -5.481 -1.558 -4.593 1.00 95.25 93 THR A C 1
ATOM 698 O O . THR A 1 93 ? -4.967 -0.455 -4.397 1.00 95.25 93 THR A O 1
ATOM 701 N N . VAL A 1 94 ? -5.873 -2.338 -3.593 1.00 95.81 94 VAL A N 1
ATOM 702 C CA . VAL A 1 94 ? -5.693 -2.000 -2.182 1.00 95.81 94 VAL A CA 1
ATOM 703 C C . VAL A 1 94 ? -4.372 -2.590 -1.701 1.00 95.81 94 VAL A C 1
ATOM 705 O O . VAL A 1 94 ? -4.111 -3.775 -1.870 1.00 95.81 94 VAL A O 1
ATOM 708 N N . LEU A 1 95 ? -3.523 -1.769 -1.092 1.00 95.69 95 LEU A N 1
ATOM 709 C CA . LEU A 1 95 ? -2.215 -2.180 -0.573 1.00 95.69 95 LEU A CA 1
ATOM 710 C C . LEU A 1 95 ? -2.320 -2.652 0.882 1.00 95.69 95 LEU A C 1
ATOM 712 O O . LEU A 1 95 ? -1.714 -3.656 1.278 1.00 95.69 95 LEU A O 1
ATOM 716 N N . VAL A 1 96 ? -3.119 -1.918 1.665 1.00 95.06 96 VAL A N 1
ATOM 717 C CA . VAL A 1 96 ? -3.449 -2.206 3.064 1.00 95.06 96 VAL A CA 1
ATOM 718 C C . VAL A 1 96 ? -4.953 -2.034 3.259 1.00 95.06 96 VAL A C 1
ATOM 720 O O . VAL A 1 96 ? -5.504 -0.963 2.993 1.00 95.06 96 VAL A O 1
ATOM 723 N N . ALA A 1 97 ? -5.613 -3.074 3.756 1.00 94.31 97 ALA A N 1
ATOM 724 C CA . ALA A 1 97 ? -7.030 -3.072 4.101 1.00 94.31 97 ALA A CA 1
ATOM 725 C C . ALA A 1 97 ? -7.212 -3.233 5.614 1.00 94.31 97 ALA A C 1
ATOM 727 O O . ALA A 1 97 ? -6.390 -3.841 6.296 1.00 94.31 97 ALA A O 1
ATOM 728 N N . ALA A 1 98 ? -8.313 -2.724 6.147 1.00 92.69 98 ALA A N 1
ATOM 729 C CA . ALA A 1 98 ? -8.740 -2.970 7.514 1.00 92.69 98 ALA A CA 1
ATOM 730 C C . ALA A 1 98 ? -10.179 -3.480 7.523 1.00 92.69 98 ALA A C 1
ATOM 732 O O . ALA A 1 98 ? -10.990 -3.102 6.684 1.00 92.69 98 ALA A O 1
ATOM 733 N N . LEU A 1 99 ? -10.501 -4.337 8.481 1.00 92.25 99 LEU A N 1
ATOM 734 C CA . LEU A 1 99 ? -11.840 -4.854 8.710 1.00 92.25 99 LEU A CA 1
ATOM 735 C C . LEU A 1 99 ? -12.218 -4.570 10.156 1.00 92.25 99 LEU A C 1
ATOM 737 O O . LEU A 1 99 ? -11.485 -4.938 11.078 1.00 92.25 99 LEU A O 1
ATOM 741 N N . GLN A 1 100 ? -13.379 -3.952 10.349 1.00 91.06 100 GLN A N 1
ATOM 742 C CA . GLN A 1 100 ? -14.002 -3.840 11.660 1.00 91.06 100 GLN A CA 1
ATOM 743 C C . GLN A 1 100 ? -15.227 -4.749 11.712 1.00 91.06 100 GLN A C 1
ATOM 745 O O . GLN A 1 100 ? -16.242 -4.504 11.066 1.00 91.06 100 GLN A O 1
ATOM 750 N N . ALA A 1 101 ? -15.134 -5.821 12.491 1.00 91.00 101 ALA A N 1
ATOM 751 C CA . ALA A 1 101 ? -16.218 -6.777 12.647 1.00 91.00 101 ALA A CA 1
ATOM 752 C C . ALA A 1 101 ? -17.351 -6.201 13.514 1.00 91.00 101 ALA A C 1
ATOM 754 O O . ALA A 1 101 ? -17.168 -5.248 14.274 1.00 91.00 101 ALA A O 1
ATOM 755 N N . ARG A 1 102 ? -18.539 -6.818 13.447 1.00 92.06 102 ARG A N 1
ATOM 756 C CA . ARG A 1 102 ? -19.734 -6.381 14.201 1.00 92.06 102 ARG A CA 1
ATOM 757 C C . ARG A 1 102 ? -19.559 -6.424 15.723 1.00 92.06 102 ARG A C 1
ATOM 759 O O . ARG A 1 102 ? -20.249 -5.711 16.439 1.00 92.06 102 ARG A O 1
ATOM 766 N N . ASN A 1 103 ? -18.629 -7.238 16.214 1.00 90.75 103 ASN A N 1
ATOM 767 C CA . ASN A 1 103 ? -18.225 -7.291 17.621 1.00 90.75 103 ASN A CA 1
ATOM 768 C C . ASN A 1 103 ? -17.118 -6.274 17.967 1.00 90.75 103 ASN A C 1
ATOM 770 O O . ASN A 1 103 ? -16.500 -6.383 19.022 1.00 90.75 103 ASN A O 1
ATOM 774 N N . ASN A 1 104 ? -16.844 -5.308 17.084 1.00 87.44 104 ASN A N 1
ATOM 775 C CA . ASN A 1 104 ? -15.769 -4.321 17.183 1.00 87.44 104 ASN A CA 1
ATOM 776 C C . ASN A 1 104 ? -14.344 -4.898 17.185 1.00 87.44 104 ASN A C 1
ATOM 778 O O . ASN A 1 104 ? -13.402 -4.169 17.505 1.00 87.44 104 ASN A O 1
ATOM 782 N N . ALA A 1 105 ? -14.155 -6.163 16.794 1.00 86.94 105 ALA A N 1
ATOM 783 C CA . ALA A 1 105 ? -12.819 -6.674 16.512 1.00 86.94 105 ALA A CA 1
ATOM 784 C C . ALA A 1 105 ? -12.242 -5.959 15.283 1.00 86.94 105 ALA A C 1
ATOM 786 O O . ALA A 1 105 ? -12.958 -5.703 14.312 1.00 86.94 105 ALA A O 1
ATOM 787 N N . ARG A 1 106 ? -10.952 -5.630 15.332 1.00 89.25 106 ARG A N 1
ATOM 788 C CA . ARG A 1 106 ? -10.250 -4.917 14.264 1.00 89.25 106 ARG A CA 1
ATOM 789 C C . ARG A 1 106 ? -9.149 -5.803 13.712 1.00 89.25 106 ARG A C 1
ATOM 791 O O . ARG A 1 106 ? -8.341 -6.329 14.470 1.00 89.25 106 ARG A O 1
ATOM 798 N N . VAL A 1 107 ? -9.121 -5.949 12.396 1.00 90.06 107 VAL A N 1
ATOM 799 C CA . VAL A 1 107 ? -8.121 -6.736 11.671 1.00 90.06 107 VAL A CA 1
ATOM 800 C C . VAL A 1 107 ? -7.522 -5.852 10.589 1.00 90.06 107 VAL A C 1
ATOM 802 O O . VAL A 1 107 ? -8.247 -5.108 9.936 1.00 90.06 107 VAL A O 1
ATOM 805 N N . VAL A 1 108 ? -6.207 -5.915 10.403 1.00 91.19 108 VAL A N 1
ATOM 806 C CA . VAL A 1 108 ? -5.506 -5.216 9.321 1.00 91.19 108 VAL A CA 1
ATOM 807 C C . VAL A 1 108 ? -4.850 -6.263 8.434 1.00 91.19 108 VAL A C 1
ATOM 809 O O . VAL A 1 108 ? -4.162 -7.154 8.925 1.00 91.19 108 VAL A O 1
ATOM 812 N N . PHE A 1 109 ? -5.065 -6.137 7.132 1.00 92.25 109 PHE A N 1
ATOM 813 C CA . PHE A 1 109 ? -4.461 -6.958 6.097 1.00 92.25 109 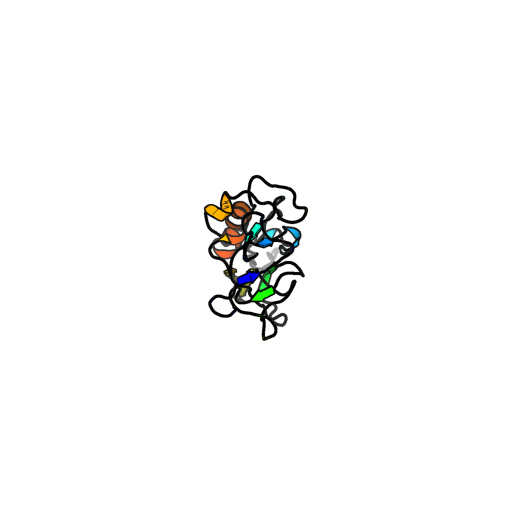PHE A CA 1
ATOM 814 C C . PHE A 1 109 ? -3.470 -6.100 5.316 1.00 92.25 109 PHE A C 1
ATOM 816 O O . PHE A 1 109 ? -3.833 -5.046 4.798 1.00 92.25 109 PHE A O 1
ATOM 823 N N . SER A 1 110 ? -2.227 -6.559 5.211 1.00 93.50 110 SER A N 1
ATOM 824 C CA . SER A 1 110 ? -1.210 -5.957 4.349 1.00 93.50 110 SER A CA 1
ATOM 825 C C . SER A 1 110 ? -0.746 -6.992 3.340 1.00 93.50 110 SER A C 1
ATOM 827 O O . SER A 1 110 ? -0.432 -8.117 3.725 1.00 93.50 110 SER A O 1
ATOM 829 N N . GLY A 1 111 ? -0.672 -6.604 2.069 1.00 91.81 111 GLY A N 1
ATOM 830 C CA . GLY A 1 111 ? -0.063 -7.430 1.021 1.00 91.81 111 GLY A CA 1
ATOM 831 C C . GLY A 1 111 ? 1.472 -7.401 1.014 1.00 91.81 111 GLY A C 1
ATOM 832 O O . GLY A 1 111 ? 2.093 -8.041 0.172 1.00 91.81 111 GLY A O 1
ATOM 833 N N . SER A 1 112 ? 2.104 -6.672 1.942 1.00 95.06 112 SER A N 1
ATOM 834 C CA . SER A 1 112 ? 3.557 -6.496 2.004 1.00 95.06 112 SER A CA 1
ATOM 835 C C . SER A 1 112 ? 4.096 -6.684 3.421 1.00 95.06 112 SER A C 1
ATOM 837 O O . SER A 1 112 ? 3.661 -6.008 4.359 1.00 95.06 112 SER A O 1
ATOM 839 N N . LEU A 1 113 ? 5.091 -7.566 3.554 1.00 93.88 113 LEU A N 1
ATOM 840 C CA . LEU A 1 113 ? 5.937 -7.665 4.748 1.00 93.88 113 LEU A CA 1
ATOM 841 C C . LEU A 1 113 ? 7.019 -6.580 4.754 1.00 93.88 113 LEU A C 1
ATOM 843 O O . LEU A 1 113 ? 7.311 -6.012 5.806 1.00 93.88 113 LEU A O 1
ATOM 847 N N . TYR A 1 114 ? 7.562 -6.250 3.575 1.00 95.44 114 TYR A N 1
ATOM 848 C CA . TYR A 1 114 ? 8.553 -5.186 3.400 1.00 95.44 114 TYR A CA 1
ATOM 849 C C . TYR A 1 114 ? 8.073 -3.859 3.995 1.00 95.44 114 TYR A C 1
ATOM 851 O O . TYR A 1 114 ? 8.848 -3.161 4.643 1.00 95.44 114 TYR A O 1
ATOM 859 N N . PHE A 1 115 ? 6.779 -3.555 3.870 1.00 95.06 115 PHE A N 1
ATOM 860 C CA . PHE A 1 115 ? 6.157 -2.343 4.399 1.00 95.06 115 PHE A CA 1
ATOM 861 C C . PHE A 1 115 ? 6.427 -2.093 5.895 1.00 95.06 115 PHE A C 1
ATOM 863 O O . PHE A 1 115 ? 6.527 -0.935 6.305 1.00 95.06 115 PHE A O 1
ATOM 870 N N . PHE A 1 116 ? 6.570 -3.161 6.689 1.00 94.25 116 PHE A N 1
ATOM 871 C CA . PHE A 1 116 ? 6.836 -3.118 8.135 1.00 94.25 116 PHE A CA 1
ATOM 872 C C . PHE A 1 116 ? 8.303 -3.386 8.499 1.00 94.25 116 PHE A C 1
ATOM 874 O O . PHE A 1 116 ? 8.630 -3.543 9.676 1.00 94.25 116 PHE A O 1
ATOM 881 N N . SER A 1 117 ? 9.184 -3.496 7.508 1.00 95.38 117 SER A N 1
ATOM 882 C CA . SER A 1 117 ? 10.594 -3.793 7.730 1.00 95.38 117 SER A CA 1
ATOM 883 C C . SER A 1 117 ? 11.377 -2.555 8.167 1.00 95.38 117 SER A C 1
ATOM 885 O O . SER A 1 117 ? 11.084 -1.423 7.774 1.00 95.38 117 SER A O 1
ATOM 887 N N . ASN A 1 118 ? 12.457 -2.785 8.917 1.00 94.56 118 ASN A N 1
ATOM 888 C CA . ASN A 1 118 ? 13.414 -1.732 9.268 1.00 94.56 118 ASN A CA 1
ATOM 889 C C . ASN A 1 118 ? 14.060 -1.093 8.031 1.00 94.56 118 ASN A C 1
ATOM 891 O O . ASN A 1 118 ? 14.472 0.066 8.084 1.00 94.56 118 ASN A O 1
ATOM 895 N N . GLU A 1 119 ? 14.155 -1.841 6.930 1.00 94.94 119 GLU A N 1
ATOM 896 C CA . GLU A 1 119 ? 14.658 -1.332 5.661 1.00 94.94 119 GLU A CA 1
ATOM 897 C C . GLU A 1 119 ? 13.721 -0.259 5.106 1.00 94.94 119 GLU A C 1
ATOM 899 O O . GLU A 1 119 ? 14.152 0.876 4.902 1.00 94.94 119 GLU A O 1
ATOM 904 N N . ALA A 1 120 ? 12.427 -0.565 4.969 1.00 94.56 120 ALA A N 1
ATOM 905 C CA . ALA A 1 120 ? 11.437 0.411 4.528 1.00 94.56 120 ALA A CA 1
ATOM 906 C C . ALA A 1 120 ? 11.393 1.624 5.466 1.00 94.56 120 ALA A C 1
ATOM 908 O O . ALA A 1 120 ? 11.324 2.755 4.994 1.00 94.56 120 ALA A O 1
ATOM 909 N N . PHE A 1 121 ? 11.490 1.413 6.783 1.00 95.12 121 PHE A N 1
ATOM 910 C CA . PHE A 1 121 ? 11.446 2.480 7.790 1.00 95.12 121 PHE A CA 1
ATOM 911 C C . PHE A 1 121 ? 12.587 3.488 7.671 1.00 95.12 121 PHE A C 1
ATOM 913 O O . PHE A 1 121 ? 12.361 4.678 7.871 1.00 95.12 121 PHE A O 1
ATOM 920 N N . ASN A 1 122 ? 13.799 3.034 7.353 1.00 94.44 122 ASN A N 1
ATOM 921 C CA . ASN A 1 122 ? 14.983 3.895 7.289 1.00 94.44 122 ASN A CA 1
ATOM 922 C C . ASN A 1 122 ? 15.374 4.282 5.860 1.00 94.44 122 ASN A C 1
ATOM 924 O O . ASN A 1 122 ? 16.320 5.043 5.665 1.00 94.44 122 ASN A O 1
ATOM 928 N N . SER A 1 123 ? 14.662 3.769 4.859 1.00 94.75 123 SER A N 1
ATOM 929 C CA . SER A 1 123 ? 14.958 4.054 3.465 1.00 94.75 123 SER A CA 1
ATOM 930 C C . SER A 1 123 ? 14.584 5.498 3.096 1.00 94.75 123 SER A C 1
ATOM 932 O O . SER A 1 123 ? 13.462 5.930 3.389 1.00 94.75 123 SER A O 1
ATOM 934 N N . PRO A 1 124 ? 15.461 6.231 2.380 1.00 94.62 124 PRO A N 1
ATOM 935 C CA . PRO A 1 124 ? 15.042 7.414 1.639 1.00 94.62 124 PRO A CA 1
ATOM 936 C C . PRO A 1 124 ? 14.067 7.019 0.527 1.00 94.62 124 PRO A C 1
ATOM 938 O O . PRO A 1 124 ? 14.057 5.867 0.084 1.00 94.62 124 PRO A O 1
ATOM 941 N N . VAL A 1 125 ? 13.270 7.984 0.075 1.00 94.38 125 VAL A N 1
ATOM 942 C CA . VAL A 1 125 ? 12.249 7.780 -0.960 1.00 94.38 125 VAL A CA 1
ATOM 943 C C . VAL A 1 125 ? 12.409 8.820 -2.049 1.00 94.38 125 VAL A C 1
ATOM 945 O O . VAL A 1 125 ? 12.483 10.020 -1.764 1.00 94.38 125 VAL A O 1
ATOM 948 N N . GLN A 1 126 ? 12.441 8.377 -3.297 1.00 94.31 126 GLN A N 1
ATOM 949 C CA . GLN A 1 126 ? 12.476 9.250 -4.458 1.00 94.31 126 GLN A CA 1
ATOM 950 C C . GLN A 1 126 ? 11.811 8.549 -5.640 1.00 94.31 126 GLN A C 1
ATOM 952 O O . GLN A 1 126 ? 12.320 7.545 -6.131 1.00 94.31 126 GLN A O 1
ATOM 957 N N . LYS A 1 127 ? 10.710 9.123 -6.146 1.00 93.25 127 LYS A N 1
ATOM 958 C CA . LYS A 1 127 ? 10.113 8.634 -7.395 1.00 93.25 127 LYS A CA 1
ATOM 959 C C . LYS A 1 127 ? 11.109 8.796 -8.540 1.00 93.25 127 LYS A C 1
ATOM 961 O O . LYS A 1 127 ? 11.715 9.865 -8.676 1.00 93.25 127 LYS A O 1
ATOM 966 N N . ALA A 1 128 ? 11.233 7.773 -9.378 1.00 90.75 128 ALA A N 1
ATOM 967 C CA . ALA A 1 128 ? 12.114 7.804 -10.541 1.00 90.75 128 ALA A CA 1
ATOM 968 C C . ALA A 1 128 ? 11.729 8.892 -11.551 1.00 90.75 128 ALA A C 1
ATOM 970 O O . ALA A 1 128 ? 12.597 9.518 -12.158 1.00 90.75 128 ALA A O 1
ATOM 971 N N . ILE A 1 129 ? 10.432 9.175 -11.674 1.00 87.81 129 ILE A N 1
ATOM 972 C CA . ILE A 1 129 ? 9.898 10.159 -12.613 1.00 87.81 129 ILE A CA 1
ATOM 973 C C . ILE A 1 129 ? 9.438 11.398 -11.837 1.00 87.81 129 ILE A C 1
ATOM 975 O O . ILE A 1 129 ? 8.429 11.374 -11.136 1.00 87.81 129 ILE A O 1
ATOM 979 N N . GLY A 1 130 ? 10.191 12.498 -11.953 1.00 79.06 130 GLY A N 1
ATOM 980 C CA . GLY A 1 130 ? 9.780 13.828 -11.474 1.00 79.06 130 GLY A CA 1
ATOM 981 C C . GLY A 1 130 ? 9.608 13.980 -9.954 1.00 79.06 130 GLY A C 1
ATOM 982 O O . GLY A 1 130 ? 9.000 14.951 -9.505 1.00 79.06 130 GLY A O 1
ATOM 983 N N . GLY A 1 131 ? 10.117 13.038 -9.154 1.00 80.38 131 GLY A N 1
ATOM 984 C CA . GLY A 1 131 ? 9.916 13.002 -7.706 1.00 80.38 131 GLY A CA 1
ATOM 985 C C . GLY A 1 131 ? 10.882 13.867 -6.905 1.00 80.38 131 GLY A C 1
ATOM 986 O O . GLY A 1 131 ? 12.093 13.858 -7.132 1.00 80.38 131 GLY A O 1
ATOM 987 N N . LYS A 1 132 ? 10.362 14.538 -5.870 1.00 88.31 132 LYS A N 1
ATOM 988 C CA . LYS A 1 132 ? 11.200 15.098 -4.803 1.00 88.31 132 LYS A CA 1
ATOM 989 C C . LYS A 1 132 ? 11.814 13.955 -3.990 1.00 88.31 132 LYS A C 1
ATOM 991 O O . LYS A 1 132 ? 11.118 13.008 -3.628 1.00 88.31 132 LYS A O 1
ATOM 996 N N . LYS A 1 133 ? 13.101 14.076 -3.665 1.00 92.25 133 LYS A N 1
ATOM 997 C CA . LYS A 1 133 ? 13.772 13.177 -2.726 1.00 92.25 133 LYS A CA 1
ATOM 998 C C . LYS A 1 133 ? 13.391 13.524 -1.287 1.00 92.25 133 LYS A C 1
ATOM 1000 O O . LYS A 1 133 ? 13.442 14.690 -0.889 1.00 92.25 133 LYS A O 1
ATOM 1005 N N . PHE A 1 134 ? 13.050 12.503 -0.517 1.00 93.88 134 PHE A N 1
ATOM 1006 C CA . PHE A 1 134 ? 12.849 12.567 0.924 1.00 93.88 134 PHE A CA 1
ATOM 1007 C C . PHE A 1 134 ? 13.891 11.687 1.605 1.00 93.88 134 PHE A C 1
ATOM 1009 O O . PHE A 1 134 ? 14.142 10.564 1.168 1.00 93.88 134 PHE A O 1
ATOM 1016 N N . ASP A 1 135 ? 14.478 12.180 2.693 1.00 93.25 135 ASP A N 1
ATOM 1017 C CA . ASP A 1 135 ? 15.535 11.452 3.405 1.00 93.25 135 ASP A CA 1
ATOM 1018 C C . ASP A 1 135 ? 15.016 10.191 4.105 1.00 93.25 135 ASP A C 1
ATOM 1020 O O . ASP A 1 135 ? 15.780 9.257 4.333 1.00 93.25 135 ASP A O 1
ATOM 1024 N N . LYS A 1 136 ? 13.715 10.151 4.422 1.00 94.19 136 LYS A N 1
ATOM 1025 C CA . LYS A 1 136 ? 13.076 9.032 5.115 1.00 94.19 136 LYS A CA 1
ATOM 1026 C C . LYS A 1 136 ? 11.634 8.813 4.650 1.00 94.19 136 LYS A C 1
ATOM 1028 O O . LYS A 1 136 ? 10.863 9.772 4.503 1.00 94.19 136 LYS A O 1
ATOM 1033 N N . SER A 1 137 ? 11.267 7.550 4.458 1.00 94.56 137 SER A N 1
ATOM 1034 C CA . SER A 1 137 ? 9.883 7.133 4.229 1.00 94.56 137 SER A CA 1
ATOM 1035 C C . SER A 1 137 ? 9.014 7.386 5.465 1.00 94.56 137 SER A C 1
ATOM 1037 O O . SER A 1 137 ? 9.495 7.474 6.598 1.00 94.56 137 SER A O 1
ATOM 1039 N N . SER A 1 138 ? 7.703 7.474 5.266 1.00 94.06 138 SER A N 1
ATOM 1040 C CA . SER A 1 138 ? 6.754 7.600 6.378 1.00 94.06 138 SER A CA 1
ATOM 1041 C C . SER A 1 138 ? 6.232 6.262 6.915 1.00 94.06 138 SER A C 1
ATOM 1043 O O . SER A 1 138 ? 5.304 6.249 7.728 1.00 94.06 138 SER A O 1
ATOM 1045 N N . ASN A 1 139 ? 6.824 5.134 6.504 1.00 94.44 139 ASN A N 1
ATOM 1046 C CA . ASN A 1 139 ? 6.367 3.794 6.880 1.00 94.44 139 ASN A CA 1
ATOM 1047 C C . ASN A 1 139 ? 6.361 3.598 8.401 1.00 94.44 139 ASN A C 1
ATOM 1049 O O . ASN A 1 139 ? 5.349 3.182 8.965 1.00 94.44 139 ASN A O 1
ATOM 1053 N N . GLU A 1 140 ? 7.454 3.960 9.081 1.00 92.19 140 GLU A N 1
ATOM 1054 C CA . GLU A 1 140 ? 7.568 3.816 10.539 1.00 92.19 140 GLU A CA 1
ATOM 1055 C C . GLU A 1 140 ? 6.500 4.64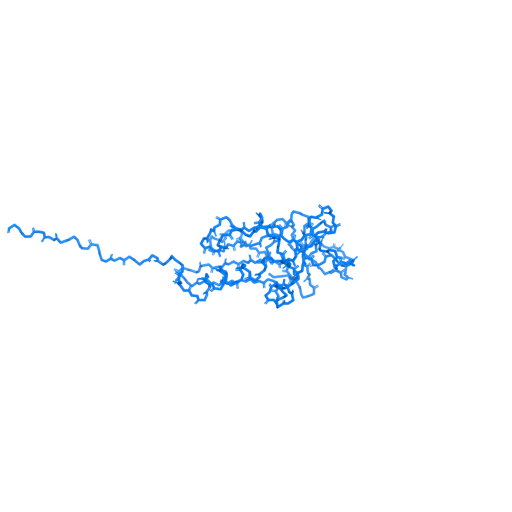1 11.264 1.00 92.19 140 GLU A C 1
ATOM 1057 O O . GLU A 1 140 ? 5.825 4.145 12.170 1.00 92.19 140 GLU A O 1
ATOM 1062 N N . ALA A 1 141 ? 6.314 5.894 10.836 1.00 88.88 141 ALA A N 1
ATOM 1063 C CA . ALA A 1 141 ? 5.340 6.799 11.426 1.00 88.88 141 ALA A CA 1
ATOM 1064 C C . ALA A 1 141 ? 3.919 6.241 11.284 1.00 88.88 141 ALA A C 1
ATOM 1066 O O . ALA A 1 141 ? 3.182 6.200 12.269 1.00 88.88 141 ALA A O 1
ATOM 1067 N N . LEU A 1 142 ? 3.541 5.747 10.101 1.00 88.75 142 LEU A N 1
ATOM 1068 C CA . LEU A 1 142 ? 2.222 5.153 9.870 1.00 88.75 142 LEU A CA 1
ATOM 1069 C C . LEU A 1 142 ? 2.005 3.882 10.712 1.00 88.75 142 LEU A C 1
ATOM 1071 O O . LEU A 1 142 ? 0.947 3.705 11.327 1.00 88.75 142 LEU A O 1
ATOM 1075 N N . CYS A 1 143 ? 3.010 3.008 10.782 1.00 87.31 143 CYS A N 1
ATOM 1076 C CA . CYS A 1 143 ? 2.912 1.743 11.506 1.00 87.31 143 CYS A CA 1
ATOM 1077 C C . CYS A 1 143 ? 2.781 1.968 13.018 1.00 87.31 143 CYS A C 1
ATOM 1079 O O . CYS A 1 143 ? 1.820 1.515 13.643 1.00 87.31 143 CYS A O 1
ATOM 1081 N N . THR A 1 144 ? 3.706 2.729 13.602 1.00 81.31 144 THR A N 1
ATOM 1082 C CA . THR A 1 144 ? 3.799 2.932 15.058 1.00 81.31 144 THR A CA 1
ATOM 1083 C C . THR A 1 144 ? 2.689 3.823 15.615 1.00 81.31 144 THR A C 1
ATOM 1085 O O . THR A 1 144 ? 2.162 3.574 16.704 1.00 81.31 144 THR A O 1
ATOM 1088 N N . SER A 1 145 ? 2.302 4.877 14.893 1.00 67.81 145 SER A N 1
ATOM 1089 C CA . SER A 1 145 ? 1.377 5.882 15.430 1.00 67.81 145 SER A CA 1
ATOM 1090 C C . SER A 1 145 ? -0.099 5.529 15.240 1.00 67.81 145 SER A C 1
ATOM 1092 O O . SER A 1 145 ? -0.950 6.041 15.986 1.00 67.81 145 SER A O 1
ATOM 1094 N N . SER A 1 146 ? -0.404 4.651 14.283 1.00 68.94 146 SER A N 1
ATOM 1095 C CA . SER A 1 146 ? -1.743 4.574 13.702 1.00 68.94 146 SER A CA 1
ATOM 1096 C C . SER A 1 146 ? -2.214 3.147 13.470 1.00 68.94 146 SER A C 1
ATOM 1098 O O . SER A 1 146 ? -3.162 2.739 14.138 1.00 68.94 146 SER A O 1
ATOM 1100 N N . LEU A 1 147 ? -1.524 2.344 12.655 1.00 70.00 147 LEU A N 1
ATOM 1101 C CA . LEU A 1 147 ? -1.968 0.973 12.357 1.00 70.00 147 LEU A CA 1
ATOM 1102 C C . LEU A 1 147 ? -1.923 0.053 13.585 1.00 70.00 147 LEU A C 1
ATOM 1104 O O . LEU A 1 147 ? -2.919 -0.607 13.898 1.00 70.00 147 LEU A O 1
ATOM 1108 N N . THR A 1 148 ? -0.822 0.059 14.341 1.00 66.06 148 THR A N 1
ATOM 1109 C CA . THR A 1 148 ? -0.687 -0.764 15.559 1.00 66.06 148 THR A CA 1
ATOM 1110 C C . THR A 1 148 ? -1.620 -0.286 16.674 1.00 66.06 148 THR A C 1
ATOM 1112 O O . THR A 1 148 ? -2.191 -1.086 17.412 1.00 66.06 148 THR A O 1
ATOM 1115 N N . LYS A 1 149 ? -1.855 1.030 16.775 1.00 64.38 149 LYS A N 1
ATOM 1116 C CA . LYS A 1 149 ? -2.820 1.595 17.737 1.00 64.38 149 LYS A CA 1
ATOM 1117 C C . LYS A 1 149 ? -4.272 1.411 17.310 1.00 64.38 149 LYS A C 1
ATOM 1119 O O . LYS A 1 149 ? -5.154 1.557 18.141 1.00 64.38 149 LYS A O 1
ATOM 1124 N N . HIS A 1 150 ? -4.547 1.169 16.035 1.00 62.75 150 HIS A N 1
ATOM 1125 C CA . HIS A 1 150 ? -5.895 0.871 15.575 1.00 62.75 150 HIS A CA 1
ATOM 1126 C C . HIS A 1 150 ? -6.230 -0.606 15.811 1.00 62.75 150 HIS A C 1
ATOM 1128 O O . HIS A 1 150 ? -7.318 -0.887 16.305 1.00 62.75 150 HIS A O 1
ATOM 1134 N N . SER A 1 151 ? -5.298 -1.518 15.509 1.00 59.12 151 SER A N 1
ATOM 1135 C CA . SER A 1 151 ? -5.486 -2.977 15.567 1.00 59.12 151 SER A CA 1
ATOM 1136 C C . SER A 1 151 ? -5.256 -3.596 16.952 1.00 59.12 151 SER A C 1
ATOM 1138 O O . SER A 1 151 ? -6.112 -4.332 17.432 1.00 59.12 151 SER A O 1
ATOM 1140 N N . THR A 1 152 ? -4.132 -3.298 17.610 1.00 54.28 152 THR A N 1
ATOM 1141 C CA . THR A 1 152 ? -3.689 -4.028 18.815 1.00 54.28 152 THR A CA 1
ATOM 1142 C C . THR A 1 152 ? -4.188 -3.407 20.113 1.00 54.28 152 THR A C 1
ATOM 1144 O O . THR A 1 152 ? -4.490 -4.111 21.073 1.00 54.28 152 THR A O 1
ATOM 1147 N N . VAL A 1 153 ? -4.276 -2.079 20.171 1.00 50.50 153 VAL A N 1
ATOM 1148 C CA . VAL A 1 153 ? -4.667 -1.367 21.390 1.00 50.50 153 VAL A CA 1
ATOM 1149 C C . VAL A 1 153 ? -5.987 -0.670 21.114 1.00 50.50 153 VAL A C 1
ATOM 1151 O O . VAL A 1 153 ? -6.045 0.213 20.272 1.00 50.50 153 VAL A O 1
ATOM 1154 N N . LEU A 1 154 ? -7.054 -0.976 21.854 1.00 54.97 154 LEU A N 1
ATOM 1155 C CA . LEU A 1 154 ? -8.313 -0.206 21.828 1.00 54.97 154 LEU A CA 1
ATOM 1156 C C . LEU A 1 154 ? -8.142 1.206 22.444 1.00 54.97 154 LEU A C 1
ATOM 1158 O O . LEU A 1 154 ? -9.012 1.726 23.130 1.00 54.97 154 LEU A O 1
ATOM 1162 N N . SER A 1 155 ? -6.986 1.833 22.223 1.00 50.88 155 SER A N 1
ATOM 1163 C CA . SER A 1 155 ? -6.542 3.088 22.820 1.00 50.88 155 SER A CA 1
ATOM 1164 C C . SER A 1 155 ? -7.191 4.302 22.157 1.00 50.88 155 SER A C 1
ATOM 1166 O O . SER A 1 155 ? -7.373 5.324 22.816 1.00 50.88 155 SER A O 1
ATOM 1168 N N . LYS A 1 156 ? -7.530 4.227 20.861 1.00 53.84 156 LYS A N 1
ATOM 1169 C CA . LYS A 1 156 ? -8.139 5.347 20.128 1.00 53.84 156 LYS A CA 1
ATOM 1170 C C . LYS A 1 156 ? -9.651 5.154 19.975 1.00 53.84 156 LYS A C 1
ATOM 1172 O O . LYS A 1 156 ? -10.097 4.229 19.292 1.00 53.84 156 LYS A O 1
ATOM 1177 N N . LYS A 1 157 ? -10.406 6.087 20.577 1.00 61.75 157 LYS A N 1
ATOM 1178 C CA . LYS A 1 157 ? -11.866 6.291 20.467 1.00 61.75 157 LYS A CA 1
ATOM 1179 C C . LYS A 1 157 ? -12.695 5.009 20.621 1.00 61.75 157 LYS A C 1
ATOM 1181 O O . LYS A 1 157 ? -13.277 4.512 19.660 1.00 61.75 157 LYS A O 1
ATOM 1186 N N . GLN A 1 158 ? -12.795 4.514 21.852 1.00 60.44 158 GLN A N 1
ATOM 1187 C CA . GLN A 1 158 ? -13.831 3.560 22.236 1.00 60.44 158 GLN A CA 1
ATOM 1188 C C . GLN A 1 158 ? -15.030 4.337 22.791 1.00 60.44 158 GLN A C 1
ATOM 1190 O O . GLN A 1 158 ? -14.896 5.088 23.755 1.00 60.44 158 GLN A O 1
ATOM 1195 N N . LEU A 1 159 ? -16.196 4.185 22.165 1.00 69.88 159 LEU A N 1
ATOM 1196 C CA . LEU A 1 159 ? -17.448 4.692 22.719 1.00 69.88 159 LEU A CA 1
ATOM 1197 C C . LEU A 1 159 ? -18.005 3.629 23.662 1.00 69.88 159 LEU A C 1
ATOM 1199 O O . LEU A 1 159 ? -18.355 2.533 23.232 1.00 69.88 159 LEU A O 1
ATOM 1203 N N . VAL A 1 160 ? -18.061 3.957 24.950 1.00 76.94 160 VAL A N 1
ATOM 1204 C CA . VAL A 1 160 ? -18.707 3.125 25.967 1.00 76.94 160 VAL A CA 1
ATOM 1205 C C . VAL A 1 160 ? -20.021 3.795 26.334 1.00 76.94 160 VAL A C 1
ATOM 1207 O O . VAL A 1 160 ? -20.030 4.883 26.912 1.00 76.94 160 VAL A O 1
ATOM 1210 N N . VAL A 1 161 ? -21.135 3.159 25.978 1.00 78.50 161 VAL A N 1
ATOM 1211 C CA . VAL A 1 161 ? -22.467 3.631 26.366 1.00 78.50 161 VAL A CA 1
ATOM 1212 C C . VAL A 1 161 ? -22.652 3.363 27.860 1.00 78.50 161 VAL A C 1
ATOM 1214 O O . VAL A 1 161 ? -22.502 2.231 28.316 1.00 78.50 161 VAL A O 1
ATOM 1217 N N . ARG A 1 162 ? -22.942 4.414 28.633 1.00 81.88 162 ARG A N 1
ATOM 1218 C CA . ARG A 1 162 ? -23.291 4.307 30.058 1.00 81.88 162 ARG A CA 1
ATOM 1219 C C . ARG A 1 162 ? -24.804 4.169 30.233 1.00 81.88 162 ARG A C 1
ATOM 1221 O O . ARG A 1 162 ? -25.567 4.428 29.307 1.00 81.88 162 ARG A O 1
ATOM 1228 N N . SER A 1 163 ? -25.221 3.761 31.433 1.00 76.69 163 SER A N 1
ATOM 1229 C CA . SER A 1 163 ? -26.636 3.659 31.806 1.00 76.69 163 SER A CA 1
ATOM 1230 C C . SER A 1 163 ? -27.383 4.974 31.548 1.00 76.69 163 SER A C 1
ATOM 1232 O O . SER A 1 163 ? -26.886 6.045 31.891 1.00 76.69 163 SER A O 1
ATOM 1234 N N . LEU A 1 164 ? -28.578 4.873 30.963 1.00 76.38 164 LEU A N 1
ATOM 1235 C CA . LEU A 1 164 ? -29.445 5.999 30.587 1.00 76.38 164 LEU A CA 1
ATOM 1236 C C . LEU A 1 164 ? -30.433 6.401 31.699 1.00 76.38 164 LEU A C 1
ATOM 1238 O O . LEU A 1 164 ? -31.393 7.124 31.441 1.00 76.38 164 LEU A O 1
ATOM 1242 N N . ILE A 1 165 ? -30.243 5.922 32.932 1.00 76.75 165 ILE A N 1
ATOM 1243 C CA . ILE A 1 165 ? -31.167 6.222 34.030 1.00 76.75 165 ILE A CA 1
ATOM 1244 C C . ILE A 1 165 ? -30.971 7.679 34.471 1.00 76.75 165 ILE A C 1
ATOM 1246 O O . ILE A 1 165 ? -29.951 8.031 35.062 1.00 76.75 165 ILE A O 1
ATOM 1250 N N . SER A 1 166 ? -31.973 8.515 34.188 1.00 65.56 166 SER A N 1
ATOM 1251 C CA . SER A 1 166 ? -32.128 9.842 34.786 1.00 65.56 166 SER A CA 1
ATOM 1252 C C . SER A 1 166 ? -32.310 9.695 36.303 1.00 65.56 166 SER A C 1
ATOM 1254 O O . SER A 1 166 ? -33.135 8.873 36.720 1.00 65.56 166 SER A O 1
ATOM 1256 N N . PRO A 1 167 ? -31.589 10.450 37.153 1.00 63.66 167 PRO A N 1
ATOM 1257 C CA . PRO A 1 167 ? -31.924 10.501 38.565 1.00 63.66 167 PRO A CA 1
ATOM 1258 C C . PRO A 1 167 ? -33.325 11.108 38.694 1.00 63.66 167 PRO A C 1
ATOM 1260 O O . PRO A 1 167 ? -33.532 12.290 38.434 1.00 63.66 167 PRO A O 1
ATOM 1263 N N . LEU A 1 168 ? -34.300 10.281 39.077 1.00 63.66 168 LEU A N 1
ATOM 1264 C CA . LEU A 1 168 ? -35.601 10.748 39.541 1.00 63.66 168 LEU A CA 1
ATOM 1265 C C . LEU A 1 168 ? -35.358 11.616 40.776 1.00 63.66 168 LEU A C 1
ATOM 1267 O O . LEU A 1 168 ? -35.123 11.100 41.871 1.00 63.66 168 LEU A O 1
ATOM 1271 N N . THR A 1 169 ? -35.381 12.934 40.593 1.00 59.28 169 THR A N 1
ATOM 1272 C CA . THR A 1 169 ? -35.460 13.900 41.684 1.00 59.28 169 THR A CA 1
ATOM 1273 C C . THR A 1 169 ? -36.747 13.592 42.444 1.00 59.28 169 THR A C 1
ATOM 1275 O O . THR A 1 169 ? -37.845 13.827 41.941 1.00 59.28 169 THR A O 1
ATOM 1278 N N . LYS A 1 170 ? -36.626 12.970 43.621 1.00 55.53 170 LYS A N 1
ATOM 1279 C CA . LYS A 1 170 ? -37.751 12.847 44.547 1.00 55.53 170 LYS A CA 1
ATOM 1280 C C . LYS A 1 170 ? -38.086 14.256 45.040 1.00 55.53 170 LYS A C 1
ATOM 1282 O O . LYS A 1 170 ? -37.197 14.932 45.555 1.00 55.53 170 LYS A O 1
ATOM 1287 N N . TYR A 1 171 ? -39.329 14.668 44.795 1.00 56.03 171 TYR A N 1
ATOM 1288 C CA . TYR A 1 171 ? -39.964 15.833 45.411 1.00 56.03 171 TYR A CA 1
ATOM 1289 C C . TYR A 1 171 ? -40.058 15.664 46.928 1.00 56.03 171 TYR A C 1
ATOM 1291 O O . TYR A 1 171 ? -40.227 14.501 47.372 1.00 56.03 171 TYR A O 1
#

pLDDT: mean 87.61, std 11.16, range [50.5, 97.19]

Foldseek 3Di:
DDDPQKAKAAPFAAFPVPPDQRQFGFFALVQADPDCQAQNPRDPGTATFHFFWDADDPVDPQKDQGGFGAQRIFIDNSVDDDPDDGPGHGRRGRQKMWGQDPVRAIDIDGRGPVLQDPCRQQDWGFGPPPGDTDRGHCSCVRVVVHNCCSHPNPPGDDDDDDDPDDPPPDD

Secondary structure (DSSP, 8-state):
---TT-EEE-SSSBBTT--SS--SEEE-GGGB-S-HHHH-SPPSS-EEE-S--B---TT-TTEEEEEEPPTT-EEE-TTS---S--SEEGGG-EEEEEEE-TT--EEEEES-SGGGSHHHHH--B-BTTTPPPBSS-SHHHHIIIIIHHHHT-TTS----PPP--------

Organism: Diaphorina citri (NCBI:txid121845)

Radius of gyration: 19.23 Å; chains: 1; bounding box: 56×32×66 Å

Sequence (171 aa):
MDEEGAAVIDHLNYDVKDAEKHTLIVADPSNLVDSEVIVGKKPSSPLLYQGTGLIVDPANPLVLSVLSADSSAYSYNPDKPIKEYPHAVGKNTVLVAALQARNNARVVFSGSLYFFSNEAFNSPVQKAIGGKKFDKSSNEALCTSSLTKHSTVLSKKQLVVRSLISPLTKY

InterPro domains:
  IPR005013 Dolichyl-diphosphooligosaccharide--protein glycosyltransferase 48kDa subunit [PTHR10830] (1-145)
  IPR055457 OST48, N-terminal domain [PF03345] (1-144)